Protein AF-A0A831LDI4-F1 (afdb_monomer)

Mean predicted aligned error: 10.59 Å

Radius of gyration: 23.16 Å; Cα contacts (8 Å, |Δi|>4): 118; chains: 1; bounding box: 49×35×62 Å

InterPro domains:
  IPR036280 Multiheme cytochrome superfamily [SSF48695] (33-76)

pLDDT: mean 81.81, std 8.99, range [54.59, 96.81]

Secondary structure (DSSP, 8-state):
-HHHHHHHHHHHHHHHHHHHHHH---------S-GGGTB-SSS-BTTB----SSS---SPPSSSBSS-HHHHSB-TT---SEEEETTEEEE--B-TT--PPPPTT----

Structure (mmCIF, N/CA/C/O backbone):
data_AF-A0A831LDI4-F1
#
_entry.id   AF-A0A831LDI4-F1
#
loop_
_atom_site.group_PDB
_atom_site.id
_atom_site.type_symbol
_atom_site.label_atom_id
_atom_site.label_alt_id
_atom_site.label_comp_id
_atom_site.label_asym_id
_atom_site.label_entity_id
_atom_site.label_seq_id
_atom_site.pdbx_PDB_ins_code
_atom_site.Cartn_x
_atom_site.Cartn_y
_atom_site.Cartn_z
_atom_site.occupancy
_atom_site.B_iso_or_equiv
_atom_site.auth_seq_id
_atom_site.auth_comp_id
_atom_site.auth_asym_id
_atom_site.auth_atom_id
_atom_site.pdbx_PDB_model_num
ATOM 1 N N . MET A 1 1 ? -29.250 6.990 52.914 1.00 60.94 1 MET A N 1
ATOM 2 C CA . MET A 1 1 ? -29.479 7.721 51.641 1.00 60.94 1 MET A CA 1
ATOM 3 C C . MET A 1 1 ? -28.217 7.730 50.772 1.00 60.94 1 MET A C 1
ATOM 5 O O . MET A 1 1 ? -28.251 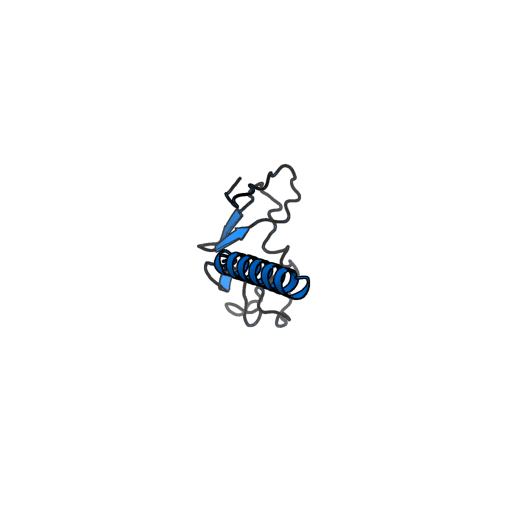7.091 49.735 1.00 60.94 1 MET A O 1
ATOM 9 N N . LYS A 1 2 ? -27.067 8.228 51.259 1.00 73.44 2 LYS A N 1
ATOM 10 C CA . LYS A 1 2 ? -25.754 8.250 50.559 1.00 73.44 2 LYS A CA 1
ATOM 11 C C . LYS A 1 2 ? -25.319 6.949 49.843 1.00 73.44 2 LYS A C 1
ATOM 13 O O . LYS A 1 2 ? -24.764 6.998 48.750 1.00 73.44 2 LYS A O 1
ATOM 18 N N . ASN A 1 3 ? -25.574 5.780 50.441 1.00 73.75 3 ASN A N 1
ATOM 19 C CA . ASN A 1 3 ? -25.200 4.481 49.854 1.00 73.75 3 ASN A CA 1
ATOM 20 C C . ASN A 1 3 ? -26.142 4.033 48.726 1.00 73.75 3 ASN A C 1
ATOM 22 O O . ASN A 1 3 ? -25.748 3.216 47.902 1.00 73.75 3 ASN A O 1
ATOM 26 N N . ARG A 1 4 ? -27.377 4.547 48.688 1.00 78.12 4 ARG A N 1
ATOM 27 C CA . ARG A 1 4 ? -28.351 4.268 47.624 1.00 78.12 4 ARG A CA 1
ATOM 28 C C . ARG A 1 4 ? -28.008 5.074 46.373 1.00 78.12 4 ARG A C 1
ATOM 30 O O . ARG A 1 4 ? -27.960 4.504 45.293 1.00 78.12 4 ARG A O 1
ATOM 37 N N . ASP A 1 5 ? -27.635 6.337 46.552 1.00 79.44 5 ASP A N 1
ATOM 38 C CA . ASP A 1 5 ? -27.244 7.230 45.454 1.00 79.44 5 ASP A CA 1
ATOM 39 C C . ASP A 1 5 ? -25.934 6.763 44.794 1.00 79.44 5 ASP A C 1
ATOM 41 O O . ASP A 1 5 ? -25.849 6.679 43.573 1.00 79.44 5 ASP A O 1
ATOM 45 N N . ARG A 1 6 ? -24.950 6.316 45.595 1.00 82.69 6 ARG A N 1
ATOM 46 C CA . ARG A 1 6 ? -23.716 5.687 45.081 1.00 82.69 6 ARG A CA 1
ATOM 47 C C . ARG A 1 6 ? -23.985 4.437 44.238 1.00 82.69 6 ARG A C 1
ATOM 49 O O . ARG A 1 6 ? -23.359 4.271 43.199 1.00 82.69 6 ARG A O 1
ATOM 56 N N . LYS A 1 7 ? -24.903 3.563 44.667 1.00 83.12 7 LYS A N 1
ATOM 57 C CA . LYS A 1 7 ? -25.260 2.347 43.915 1.00 83.12 7 LYS A CA 1
ATOM 58 C C . LYS A 1 7 ? -25.923 2.685 42.580 1.00 83.12 7 LYS A C 1
ATOM 60 O O . LYS A 1 7 ? -25.588 2.070 41.576 1.00 83.12 7 LYS A O 1
ATOM 65 N N . ILE A 1 8 ? -26.806 3.684 42.565 1.00 89.81 8 ILE A N 1
ATOM 66 C CA . ILE A 1 8 ? -27.473 4.154 41.344 1.00 89.81 8 ILE A CA 1
ATOM 67 C C . ILE A 1 8 ? -26.441 4.703 40.349 1.00 89.81 8 ILE A C 1
ATOM 69 O O . ILE A 1 8 ? -26.449 4.293 39.193 1.00 89.81 8 ILE A O 1
ATOM 73 N N . SER A 1 9 ? -25.499 5.544 40.790 1.00 87.25 9 SER A N 1
ATOM 74 C CA . SER A 1 9 ? -24.436 6.062 39.913 1.00 87.25 9 SER A CA 1
ATOM 75 C C . SER A 1 9 ? -23.546 4.960 39.331 1.00 87.25 9 SER A C 1
ATOM 77 O O . SER A 1 9 ? -23.189 5.027 38.159 1.00 87.25 9 SER A O 1
ATOM 79 N N . VAL A 1 10 ? -23.215 3.930 40.118 1.00 93.38 10 VAL A N 1
ATOM 80 C CA . VAL A 1 10 ? -22.418 2.786 39.638 1.00 93.38 10 VAL A CA 1
ATOM 81 C C . VAL A 1 10 ? -23.182 1.981 38.585 1.00 93.38 10 VAL A C 1
ATOM 83 O O . VAL A 1 10 ? -22.601 1.612 37.569 1.00 93.38 10 VAL A O 1
ATOM 86 N N . ILE A 1 11 ? -24.483 1.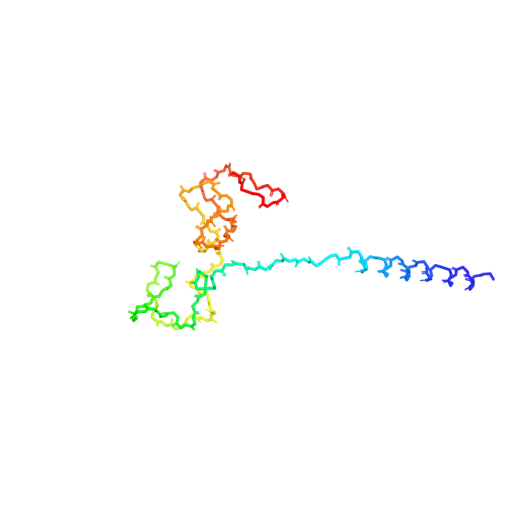750 38.785 1.00 94.88 11 ILE A N 1
ATOM 87 C CA . ILE A 1 11 ? -25.323 1.034 37.815 1.00 94.88 11 ILE A CA 1
ATOM 88 C C . ILE A 1 11 ? -25.428 1.821 36.504 1.00 94.88 11 ILE A C 1
ATOM 90 O O . ILE A 1 11 ? -25.238 1.245 35.438 1.00 94.88 11 ILE A O 1
ATOM 94 N N . PHE A 1 12 ? -25.663 3.134 36.565 1.00 95.06 12 PHE A N 1
ATOM 95 C CA . PHE A 1 12 ? -25.705 3.969 35.361 1.00 95.06 12 PHE A CA 1
ATOM 96 C C . PHE A 1 12 ? -24.370 3.979 34.610 1.00 95.06 12 PHE A C 1
ATOM 98 O O . PHE A 1 12 ? -24.365 3.857 33.388 1.00 95.06 12 PHE A O 1
ATOM 105 N N . ALA A 1 13 ? -23.243 4.063 35.321 1.00 95.44 13 ALA A N 1
ATOM 106 C CA . ALA A 1 13 ? -21.922 3.997 34.702 1.00 95.44 13 ALA A CA 1
ATOM 107 C C . ALA A 1 13 ? -21.668 2.635 34.033 1.00 95.44 13 ALA A C 1
ATOM 109 O O . ALA A 1 13 ? -21.154 2.596 32.916 1.00 95.44 13 ALA A O 1
ATOM 110 N N . ALA A 1 14 ? -22.071 1.534 34.679 1.00 96.44 14 ALA A N 1
ATOM 111 C CA . ALA A 1 14 ? -21.955 0.180 34.137 1.00 96.44 14 ALA A CA 1
ATOM 112 C C . ALA A 1 14 ? -22.830 -0.024 32.889 1.00 96.44 14 ALA A C 1
ATOM 114 O O . ALA A 1 14 ? -22.381 -0.605 31.906 1.00 96.44 14 ALA A O 1
ATOM 115 N N . ILE A 1 15 ? -24.059 0.501 32.893 1.00 96.81 15 ILE A N 1
ATOM 116 C CA . ILE A 1 15 ? -24.945 0.460 31.722 1.00 96.81 15 ILE A CA 1
ATOM 117 C C . ILE A 1 15 ? -24.362 1.301 30.585 1.00 96.81 15 ILE A C 1
ATOM 119 O O . ILE A 1 15 ? -24.316 0.826 29.455 1.00 96.81 15 ILE A O 1
ATOM 123 N N . ALA A 1 16 ? -23.873 2.513 30.860 1.00 95.88 16 ALA A N 1
ATOM 124 C CA . ALA A 1 16 ? -23.289 3.379 29.836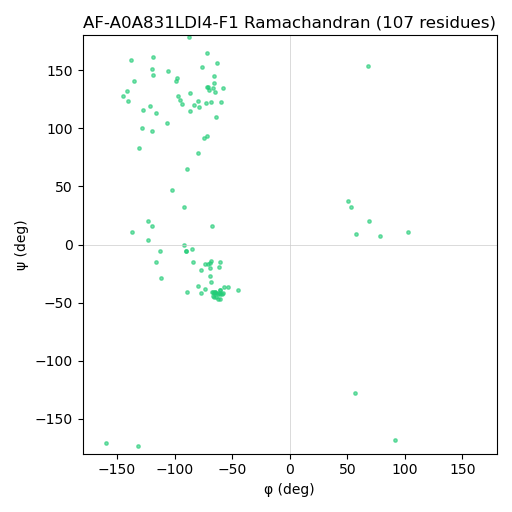 1.00 95.88 16 ALA A CA 1
ATOM 125 C C . ALA A 1 16 ? -22.042 2.749 29.193 1.00 95.88 16 ALA A C 1
ATOM 127 O O . ALA A 1 16 ? -21.905 2.766 27.972 1.00 95.88 16 ALA A O 1
ATOM 128 N N . THR A 1 17 ? -21.168 2.134 29.997 1.00 94.12 17 THR A N 1
ATOM 129 C CA . THR A 1 17 ? -19.989 1.415 29.485 1.00 94.12 17 THR A CA 1
ATOM 130 C C . THR A 1 17 ? -20.372 0.171 28.694 1.00 94.12 17 THR A C 1
ATOM 132 O O . THR A 1 17 ? -19.853 -0.020 27.599 1.00 94.12 17 THR A O 1
ATOM 135 N N . LEU A 1 18 ? -21.316 -0.638 29.182 1.00 95.06 18 LEU A N 1
ATOM 136 C CA . LEU A 1 18 ? -21.805 -1.806 28.445 1.00 95.06 18 LEU A CA 1
ATOM 137 C C . LEU A 1 18 ? -22.432 -1.405 27.103 1.00 95.06 18 LEU A C 1
ATOM 139 O O . LEU A 1 18 ? -22.153 -2.023 26.081 1.00 95.06 18 LEU A O 1
ATOM 143 N N . THR A 1 19 ? -23.230 -0.337 27.097 1.00 94.31 19 THR A N 1
ATOM 144 C CA . THR A 1 19 ? -23.835 0.221 25.882 1.00 94.31 19 THR A CA 1
ATOM 145 C C . THR A 1 19 ? -22.753 0.673 24.898 1.00 94.31 19 THR A C 1
ATOM 147 O O . THR A 1 19 ? -22.799 0.300 23.733 1.00 94.31 19 THR A O 1
ATOM 150 N N . ALA A 1 20 ? -21.728 1.396 25.357 1.00 92.62 20 ALA A N 1
ATOM 151 C CA . ALA A 1 20 ? -20.622 1.828 24.501 1.00 92.62 20 ALA A CA 1
ATOM 152 C C . ALA A 1 20 ? -19.849 0.651 23.878 1.00 92.62 20 ALA A C 1
ATOM 154 O O . ALA A 1 20 ? -19.498 0.708 22.704 1.00 92.62 20 ALA A O 1
ATOM 155 N N . VAL A 1 21 ? -19.626 -0.429 24.636 1.00 90.31 21 VAL A N 1
ATOM 156 C CA . VAL A 1 21 ? -18.968 -1.644 24.126 1.00 90.31 21 VAL A CA 1
ATOM 157 C C . VAL A 1 21 ? -19.842 -2.358 23.094 1.00 90.31 21 VAL A C 1
ATOM 159 O O . VAL A 1 21 ? -19.336 -2.796 22.069 1.00 90.31 21 VAL A O 1
ATOM 162 N N . LEU A 1 22 ? -21.153 -2.445 23.329 1.00 89.25 22 LEU A N 1
ATOM 163 C CA . LEU A 1 22 ? -22.090 -3.094 22.404 1.00 89.25 22 LEU A CA 1
ATOM 164 C C . LEU A 1 22 ? -22.291 -2.307 21.100 1.00 89.25 22 LEU A C 1
ATOM 166 O O . LEU A 1 22 ? -22.603 -2.911 20.078 1.00 89.25 22 LEU A O 1
ATOM 170 N N . LEU A 1 23 ? -22.117 -0.980 21.123 1.00 88.94 23 LEU A N 1
ATOM 171 C CA . LEU A 1 23 ? -22.171 -0.128 19.929 1.00 88.94 23 LEU A CA 1
ATOM 172 C C . LEU A 1 23 ? -20.812 0.051 19.234 1.00 88.94 23 LEU A C 1
ATOM 174 O O . LEU A 1 23 ? -20.761 0.650 18.159 1.00 88.94 23 LEU A O 1
ATOM 178 N N . ALA A 1 24 ? -19.717 -0.458 19.803 1.00 81.25 24 ALA A N 1
ATOM 179 C CA . ALA A 1 24 ? -18.425 -0.465 19.130 1.00 81.25 24 ALA A CA 1
ATOM 180 C C . ALA A 1 24 ? -18.454 -1.500 17.991 1.00 81.25 24 ALA A C 1
ATOM 182 O O . ALA A 1 24 ? -18.220 -2.690 18.195 1.00 81.25 24 ALA A O 1
ATOM 183 N N . GLY A 1 25 ? -18.792 -1.046 16.782 1.00 73.56 25 GLY A N 1
ATOM 184 C CA . GLY A 1 25 ? -18.736 -1.870 15.575 1.00 73.56 25 GLY A CA 1
ATOM 185 C C . GLY A 1 25 ? -17.302 -2.316 15.255 1.00 73.56 25 GLY A C 1
ATOM 186 O O . GLY A 1 25 ? -16.340 -1.663 15.673 1.00 73.56 25 GLY A O 1
ATOM 187 N N . PRO A 1 26 ? -17.122 -3.422 14.515 1.00 70.06 26 PRO A N 1
ATOM 188 C CA . PRO A 1 26 ? -15.791 -3.883 14.169 1.00 70.06 26 PRO A CA 1
ATOM 189 C C . PRO A 1 26 ? -15.129 -2.894 13.196 1.00 70.06 26 PRO A C 1
ATOM 191 O O . PRO A 1 26 ? -15.647 -2.624 12.114 1.00 70.06 26 PRO A O 1
ATOM 194 N N . ALA A 1 27 ? -13.966 -2.359 13.572 1.00 61.00 27 ALA A N 1
ATOM 195 C CA . ALA A 1 27 ? -13.121 -1.592 12.665 1.00 61.00 27 ALA A CA 1
ATOM 196 C C . ALA A 1 27 ? -12.439 -2.566 11.693 1.00 61.00 27 ALA A C 1
ATOM 198 O O . ALA A 1 27 ? -11.392 -3.140 11.991 1.00 61.00 27 ALA A O 1
ATOM 199 N N . TRP A 1 28 ? -13.063 -2.811 10.542 1.00 54.59 28 TRP A N 1
ATOM 200 C CA . TRP A 1 28 ? -12.474 -3.626 9.482 1.00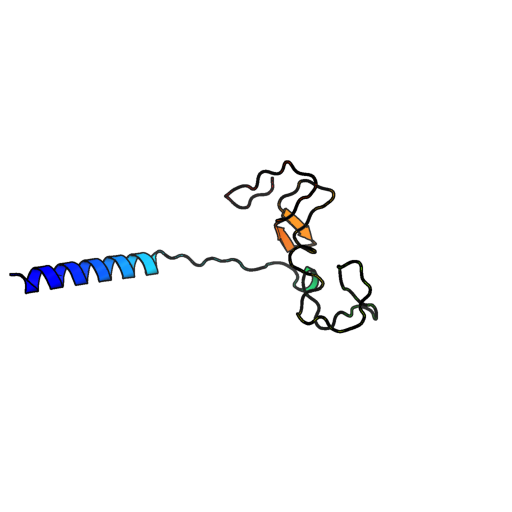 54.59 28 TRP A CA 1
ATOM 201 C C . TRP A 1 28 ? -11.468 -2.799 8.683 1.00 54.59 28 TRP A C 1
ATOM 203 O O . TRP A 1 28 ? -11.751 -2.349 7.580 1.00 54.59 28 TRP A O 1
ATOM 213 N N . SER A 1 29 ? -10.264 -2.622 9.223 1.00 58.00 29 SER A N 1
ATOM 214 C CA . SER A 1 29 ? -9.097 -2.300 8.397 1.00 58.00 29 SER A CA 1
ATOM 215 C C . SER A 1 29 ? -8.435 -3.607 7.953 1.00 58.00 29 SER A C 1
ATOM 217 O O . SER A 1 29 ? -7.333 -3.945 8.385 1.00 58.00 29 SER A O 1
ATOM 219 N N . ALA A 1 30 ? -9.140 -4.401 7.148 1.00 61.28 30 ALA A N 1
ATOM 220 C CA . ALA A 1 30 ? -8.521 -5.547 6.499 1.00 61.28 30 ALA A CA 1
ATOM 221 C C . ALA A 1 30 ? -7.826 -5.047 5.230 1.00 61.28 30 ALA A C 1
ATOM 223 O O . ALA A 1 30 ? -8.474 -4.490 4.343 1.00 61.28 30 ALA A O 1
ATOM 224 N N . VAL A 1 31 ? -6.509 -5.241 5.138 1.00 68.44 31 VAL A N 1
ATOM 225 C CA . VAL A 1 31 ? -5.831 -5.196 3.838 1.00 68.44 31 VAL A CA 1
ATOM 226 C C . VAL A 1 31 ? -6.470 -6.293 2.986 1.00 68.44 31 VAL A C 1
ATOM 228 O O . VAL A 1 31 ? -6.538 -7.445 3.413 1.00 68.44 31 VAL A O 1
ATOM 231 N N . THR A 1 32 ? -7.012 -5.919 1.831 1.00 76.25 32 THR A N 1
ATOM 232 C CA . THR A 1 32 ? -7.727 -6.819 0.915 1.00 76.25 32 THR A CA 1
ATOM 233 C C . THR A 1 32 ? -7.021 -6.868 -0.440 1.00 76.25 32 THR A C 1
ATOM 235 O O . THR A 1 32 ? -6.209 -5.997 -0.766 1.00 76.25 32 THR A O 1
ATOM 238 N N . GLY A 1 33 ? -7.315 -7.908 -1.220 1.00 82.75 33 GLY A N 1
ATOM 239 C CA . GLY A 1 33 ? -6.643 -8.203 -2.487 1.00 82.75 33 GLY A CA 1
ATOM 240 C C . GLY A 1 33 ? -5.437 -9.125 -2.310 1.00 82.75 33 GLY A C 1
ATOM 241 O O . GLY A 1 33 ? -5.245 -9.728 -1.251 1.00 82.75 33 GLY A O 1
ATOM 242 N N . ASP A 1 34 ? -4.630 -9.249 -3.359 1.00 87.50 34 ASP A N 1
ATOM 243 C CA . ASP A 1 34 ? -3.566 -10.247 -3.390 1.00 87.50 34 ASP A CA 1
ATOM 244 C C . ASP A 1 34 ? -2.405 -9.873 -2.468 1.00 87.50 34 ASP A C 1
ATOM 246 O O . ASP A 1 34 ? -1.741 -8.850 -2.643 1.00 87.50 34 ASP A O 1
ATOM 250 N N . CYS A 1 35 ? -2.093 -10.755 -1.515 1.00 86.38 35 CYS A N 1
ATOM 251 C CA . CYS A 1 35 ? -1.000 -10.550 -0.563 1.00 86.38 35 CYS A CA 1
ATOM 252 C C . CYS A 1 35 ? 0.327 -10.253 -1.274 1.00 86.38 35 CYS A C 1
ATOM 254 O O . CYS A 1 35 ? 1.099 -9.422 -0.803 1.00 86.38 35 CYS A O 1
ATOM 256 N N . VAL A 1 36 ? 0.568 -10.895 -2.425 1.00 86.69 36 VAL A N 1
ATOM 257 C CA . VAL A 1 36 ? 1.795 -10.745 -3.221 1.00 86.69 36 VAL A CA 1
ATOM 258 C C . VAL A 1 36 ? 2.005 -9.321 -3.724 1.00 86.69 36 VAL A C 1
ATOM 260 O O . VAL A 1 36 ? 3.134 -8.968 -4.033 1.00 86.69 36 VAL A O 1
ATOM 263 N N . ASN A 1 37 ? 0.975 -8.471 -3.774 1.00 85.94 37 ASN A N 1
ATOM 264 C CA . ASN A 1 37 ? 1.111 -7.076 -4.195 1.00 85.94 37 ASN A CA 1
ATOM 265 C C . ASN A 1 37 ? 1.912 -6.240 -3.199 1.00 85.94 37 ASN A C 1
ATOM 267 O O . ASN A 1 37 ? 2.682 -5.378 -3.617 1.00 85.94 37 ASN A O 1
ATOM 271 N N . CYS A 1 38 ? 1.824 -6.564 -1.910 1.00 85.19 38 CYS A N 1
ATOM 272 C CA . CYS A 1 38 ? 2.526 -5.852 -0.842 1.00 85.19 38 CYS A CA 1
ATOM 273 C C . CYS A 1 38 ? 3.618 -6.708 -0.196 1.00 85.19 38 CYS A C 1
ATOM 275 O O . CYS A 1 38 ? 4.622 -6.175 0.283 1.00 85.19 38 CYS A O 1
ATOM 277 N N . HIS A 1 39 ? 3.434 -8.028 -0.198 1.00 87.69 39 HIS A N 1
ATOM 278 C CA . HIS A 1 39 ? 4.268 -8.960 0.534 1.00 87.69 39 HIS A CA 1
ATOM 279 C C . HIS A 1 39 ? 5.233 -9.759 -0.339 1.00 87.69 39 HIS A C 1
ATOM 281 O O . HIS A 1 39 ? 4.948 -10.100 -1.483 1.00 87.69 39 HIS A O 1
ATOM 287 N N . THR A 1 40 ? 6.374 -10.092 0.255 1.00 85.88 40 THR A N 1
ATOM 288 C CA . THR A 1 40 ? 7.312 -11.112 -0.210 1.00 85.88 40 THR A CA 1
ATOM 289 C C . THR A 1 40 ? 7.748 -11.955 0.975 1.00 85.88 40 THR A C 1
ATOM 291 O O . THR A 1 40 ? 7.966 -11.429 2.063 1.00 85.88 40 THR A O 1
ATOM 294 N N . MET A 1 41 ? 7.881 -13.263 0.775 1.00 84.44 41 MET A N 1
ATOM 295 C CA . MET A 1 41 ? 8.372 -14.152 1.830 1.00 84.44 41 MET A CA 1
ATOM 296 C C . MET A 1 41 ? 9.895 -14.099 1.964 1.00 84.44 41 MET A C 1
ATOM 298 O O . MET A 1 41 ? 10.417 -14.194 3.071 1.00 84.44 41 MET A O 1
ATOM 302 N N . HIS A 1 42 ? 10.600 -13.948 0.840 1.00 83.38 42 HIS A N 1
ATOM 303 C CA . HIS A 1 42 ? 12.051 -14.149 0.770 1.00 83.38 42 HIS A CA 1
ATOM 304 C C . HIS A 1 42 ? 12.782 -13.089 -0.052 1.00 83.38 42 HIS A C 1
ATOM 306 O O . HIS A 1 42 ? 13.942 -13.291 -0.380 1.00 83.38 42 HIS A O 1
ATOM 312 N N . ASN A 1 43 ? 12.111 -11.993 -0.424 1.00 86.50 43 ASN A N 1
ATOM 313 C CA . ASN A 1 43 ? 12.639 -11.027 -1.387 1.00 86.50 43 ASN A CA 1
ATOM 314 C C . ASN A 1 43 ? 13.138 -11.713 -2.679 1.00 86.50 43 ASN A C 1
ATOM 316 O O . ASN A 1 43 ? 14.154 -11.341 -3.243 1.00 86.50 43 ASN A O 1
ATOM 320 N N . SER A 1 44 ? 12.433 -12.755 -3.136 1.00 86.00 44 SER A N 1
ATOM 321 C CA . SER A 1 44 ? 12.790 -13.495 -4.347 1.00 86.00 44 SER A CA 1
ATOM 322 C C . SER A 1 44 ? 11.541 -13.959 -5.089 1.00 86.00 44 SER A C 1
ATOM 324 O O . SER A 1 44 ? 10.656 -14.577 -4.493 1.00 86.00 44 SER A O 1
ATOM 326 N N . GLN A 1 45 ? 11.475 -13.651 -6.383 1.00 85.38 45 GLN A N 1
ATOM 327 C CA . GLN A 1 45 ? 10.467 -14.131 -7.328 1.00 85.38 45 GLN A CA 1
ATOM 328 C C . GLN A 1 45 ? 11.175 -14.407 -8.657 1.00 85.38 45 GLN A C 1
ATOM 330 O O . GLN A 1 45 ? 11.975 -13.591 -9.108 1.00 85.38 45 GLN A O 1
ATOM 335 N N . ASP A 1 46 ? 10.930 -15.571 -9.260 1.00 87.94 46 ASP A N 1
ATOM 336 C CA . ASP A 1 46 ? 11.524 -15.968 -10.549 1.00 87.94 46 ASP A CA 1
ATOM 337 C C . ASP A 1 46 ? 13.063 -15.860 -10.595 1.00 87.94 46 ASP A C 1
ATOM 339 O O . ASP A 1 46 ? 13.667 -15.575 -11.628 1.00 87.94 46 ASP A O 1
ATOM 343 N N . GLY A 1 47 ? 13.714 -16.084 -9.448 1.00 83.94 47 GLY A N 1
ATOM 344 C CA . GLY A 1 47 ? 15.171 -16.021 -9.308 1.00 83.94 47 GLY A CA 1
ATOM 345 C C . GLY A 1 47 ? 15.751 -14.608 -9.207 1.00 83.94 47 GLY A C 1
ATOM 346 O O . GLY A 1 47 ? 16.968 -14.470 -9.207 1.00 83.94 47 GLY A O 1
ATOM 347 N N . SER A 1 48 ? 14.909 -13.576 -9.105 1.00 85.38 48 SER A N 1
ATOM 348 C CA . SER A 1 48 ? 15.327 -12.178 -8.965 1.00 85.38 48 SER A CA 1
ATOM 349 C C . SER A 1 48 ? 14.815 -11.565 -7.664 1.00 85.38 48 SER A C 1
ATOM 351 O O . SER A 1 48 ? 13.757 -11.952 -7.159 1.00 85.38 48 SER A O 1
ATOM 353 N N . ALA A 1 49 ? 15.554 -10.590 -7.131 1.00 87.50 49 ALA A N 1
ATOM 354 C CA . ALA A 1 49 ? 15.092 -9.777 -6.012 1.00 87.50 49 ALA A CA 1
ATOM 355 C C . ALA A 1 49 ? 13.882 -8.919 -6.416 1.00 87.50 49 ALA A C 1
ATOM 357 O O . ALA A 1 49 ? 13.802 -8.454 -7.554 1.00 87.50 49 ALA A O 1
ATOM 358 N N . ILE A 1 50 ? 12.940 -8.711 -5.490 1.00 83.75 50 ILE A N 1
ATOM 359 C CA . ILE A 1 50 ? 11.667 -8.010 -5.761 1.00 83.75 50 ILE A CA 1
ATOM 360 C C . ILE A 1 50 ? 11.425 -6.797 -4.860 1.00 83.75 50 ILE A C 1
ATOM 362 O O . ILE A 1 50 ? 10.283 -6.359 -4.696 1.00 83.75 50 ILE A O 1
ATOM 366 N N . GLU A 1 51 ? 12.481 -6.257 -4.258 1.00 80.75 51 GLU A N 1
ATOM 367 C CA . GLU A 1 51 ? 12.389 -5.063 -3.426 1.00 80.75 51 GLU A CA 1
ATOM 368 C C . GLU A 1 51 ? 12.095 -3.800 -4.267 1.00 80.75 51 GLU A C 1
ATOM 370 O O . GLU A 1 51 ? 12.726 -3.545 -5.292 1.00 80.75 51 GLU A O 1
ATOM 375 N N . PHE A 1 52 ? 11.130 -2.985 -3.825 1.00 71.00 52 PHE A N 1
ATOM 376 C CA . PHE A 1 52 ? 10.668 -1.752 -4.487 1.00 71.00 52 PHE A CA 1
ATOM 377 C C . PHE A 1 52 ? 11.235 -0.486 -3.813 1.00 71.00 52 PHE A C 1
ATOM 379 O O . PHE A 1 52 ? 10.493 0.447 -3.500 1.00 71.00 52 PHE A O 1
ATOM 386 N N . ASN A 1 53 ? 12.538 -0.443 -3.527 1.00 65.31 53 ASN A N 1
ATOM 387 C CA . ASN A 1 53 ? 13.197 0.719 -2.902 1.00 65.31 53 ASN A CA 1
ATOM 388 C C . ASN A 1 53 ? 14.314 1.338 -3.772 1.00 65.31 53 ASN A C 1
ATOM 390 O O . ASN A 1 53 ? 15.123 2.117 -3.273 1.00 65.31 53 ASN A O 1
ATOM 394 N N . ASN A 1 54 ? 14.366 1.011 -5.071 1.00 60.75 54 ASN A N 1
ATOM 395 C CA . ASN A 1 54 ? 15.412 1.427 -6.023 1.00 60.75 54 ASN A CA 1
ATOM 396 C C . ASN A 1 54 ? 16.850 1.022 -5.636 1.00 60.75 54 ASN A C 1
ATOM 398 O O . ASN A 1 54 ? 17.801 1.437 -6.300 1.00 60.75 54 ASN A O 1
ATOM 402 N N . GLN A 1 55 ? 17.027 0.198 -4.604 1.00 65.44 55 GLN A N 1
ATOM 403 C CA . GLN A 1 55 ? 18.301 -0.385 -4.220 1.00 65.44 55 GLN A CA 1
ATOM 404 C C . GLN A 1 55 ? 18.183 -1.895 -4.392 1.00 65.44 55 GLN A C 1
ATOM 406 O O . GLN A 1 55 ? 17.423 -2.554 -3.693 1.00 65.44 55 GLN A O 1
ATOM 411 N N . LEU A 1 56 ? 18.922 -2.458 -5.350 1.00 68.44 56 LEU A N 1
ATOM 412 C CA . LEU A 1 56 ? 18.985 -3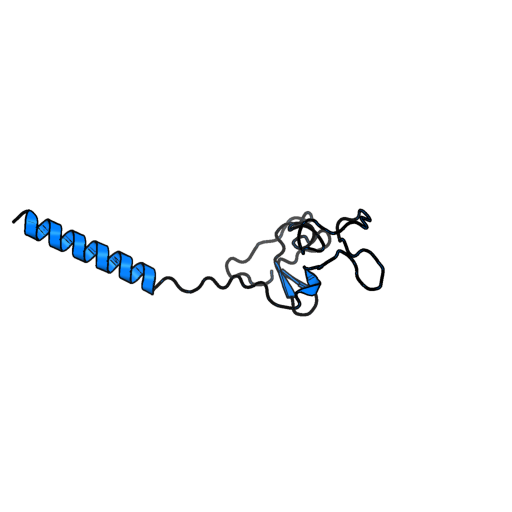.909 -5.477 1.00 68.44 56 LEU A CA 1
ATOM 413 C C . LEU A 1 56 ? 19.639 -4.472 -4.214 1.00 68.44 56 LEU A C 1
ATOM 415 O O . LEU A 1 56 ? 20.828 -4.270 -3.971 1.00 68.44 56 LEU A O 1
ATOM 419 N N . ASN A 1 57 ? 18.828 -5.141 -3.409 1.00 74.31 57 ASN A N 1
ATOM 420 C CA . ASN A 1 57 ? 19.227 -5.869 -2.224 1.00 74.31 57 ASN A CA 1
ATOM 421 C C . ASN A 1 57 ? 18.782 -7.317 -2.424 1.00 74.31 57 ASN A C 1
ATOM 423 O O . ASN A 1 57 ? 17.598 -7.576 -2.628 1.00 74.31 57 ASN A O 1
ATOM 427 N N . GLU A 1 58 ? 19.737 -8.240 -2.418 1.00 80.50 58 GLU A N 1
ATOM 428 C CA . GLU A 1 58 ? 19.479 -9.674 -2.595 1.00 80.50 58 GLU A CA 1
ATOM 429 C C . GLU A 1 58 ? 19.238 -10.388 -1.257 1.00 80.50 58 GLU A C 1
ATOM 431 O O . GLU A 1 58 ? 18.871 -11.563 -1.234 1.00 80.50 58 GLU A O 1
ATOM 436 N N . GLU A 1 59 ? 19.404 -9.684 -0.134 1.00 82.38 59 GLU A N 1
ATOM 437 C CA . GLU A 1 59 ? 19.155 -10.244 1.187 1.00 82.38 59 GLU A CA 1
ATOM 438 C C . GLU A 1 59 ? 17.648 -10.335 1.487 1.00 82.38 59 GLU A C 1
ATOM 440 O O . GLU A 1 59 ? 16.846 -9.524 0.999 1.00 82.38 59 GLU A O 1
ATOM 445 N N . PRO A 1 60 ? 17.229 -11.287 2.341 1.00 79.75 60 PRO A N 1
ATOM 446 C CA . PRO A 1 60 ? 15.862 -11.342 2.834 1.00 79.75 60 PRO A CA 1
ATOM 447 C C . PRO A 1 60 ? 15.468 -10.049 3.559 1.00 79.75 60 PRO A C 1
ATOM 449 O O . PRO A 1 60 ? 16.178 -9.562 4.441 1.00 79.75 60 PRO A O 1
ATOM 452 N N . ASN A 1 61 ? 14.279 -9.530 3.254 1.00 78.00 61 ASN A N 1
ATOM 453 C CA . ASN A 1 61 ? 13.747 -8.369 3.959 1.00 78.00 61 ASN A CA 1
ATOM 454 C C . ASN A 1 61 ? 13.460 -8.724 5.426 1.00 78.00 61 ASN A C 1
ATOM 456 O O . ASN A 1 61 ? 12.885 -9.769 5.731 1.00 78.00 61 ASN A O 1
ATOM 460 N N . ALA A 1 62 ? 13.776 -7.809 6.348 1.00 77.62 62 ALA A N 1
ATOM 461 C CA . ALA A 1 62 ? 13.511 -7.981 7.785 1.00 77.62 62 ALA A CA 1
ATOM 462 C C . ALA A 1 62 ? 12.014 -8.160 8.121 1.00 77.62 62 ALA A C 1
ATOM 464 O O . ALA A 1 62 ? 11.645 -8.552 9.228 1.00 77.62 62 ALA A O 1
ATOM 465 N N . ARG A 1 63 ? 11.143 -7.843 7.163 1.00 81.25 63 ARG A N 1
ATOM 466 C CA . ARG A 1 63 ? 9.698 -8.029 7.212 1.00 81.25 63 ARG A CA 1
ATOM 467 C C . ARG A 1 63 ? 9.223 -8.554 5.871 1.00 81.25 63 ARG A C 1
ATOM 469 O O . ARG A 1 63 ? 9.841 -8.298 4.845 1.00 81.25 63 ARG A O 1
ATOM 476 N N . LEU A 1 64 ? 8.051 -9.170 5.883 1.00 85.25 64 LEU A N 1
ATOM 477 C CA . LEU A 1 64 ? 7.410 -9.750 4.708 1.00 85.25 64 LEU A CA 1
ATOM 478 C C . LEU A 1 64 ? 6.956 -8.720 3.664 1.00 85.25 64 LEU A C 1
ATOM 480 O O . LEU A 1 64 ? 6.091 -9.049 2.874 1.00 85.25 64 LEU A O 1
ATOM 484 N N . LEU A 1 65 ? 7.414 -7.467 3.685 1.00 84.62 65 LEU A N 1
ATOM 485 C CA . LEU A 1 65 ? 6.990 -6.442 2.730 1.00 84.62 65 LEU A CA 1
ATOM 486 C C . LEU A 1 65 ? 8.009 -6.319 1.601 1.00 84.62 65 LEU A C 1
ATOM 488 O O . LEU A 1 65 ? 9.212 -6.402 1.837 1.00 84.62 65 LEU A O 1
ATOM 492 N N . LYS A 1 66 ? 7.525 -6.072 0.382 1.00 84.19 66 LYS A N 1
ATOM 493 C CA . LYS A 1 66 ? 8.372 -5.772 -0.78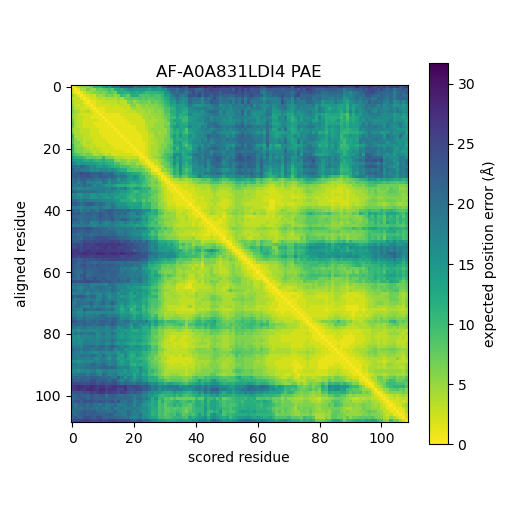4 1.00 84.19 66 LYS A CA 1
ATOM 494 C C . LYS A 1 66 ? 8.979 -4.369 -0.736 1.00 84.19 66 LYS A C 1
ATOM 496 O O . LYS A 1 66 ? 9.898 -4.079 -1.484 1.00 84.19 66 LYS A O 1
ATOM 501 N N . THR A 1 67 ? 8.444 -3.487 0.101 1.00 83.44 67 THR A N 1
ATOM 502 C CA . THR A 1 67 ? 8.957 -2.133 0.343 1.00 83.44 67 THR A CA 1
ATOM 503 C C . THR A 1 67 ? 8.433 -1.622 1.687 1.00 83.44 67 THR A C 1
ATOM 505 O O . THR A 1 67 ? 7.890 -2.390 2.486 1.00 83.44 67 THR A O 1
ATOM 508 N N . ASP A 1 68 ? 8.634 -0.348 1.995 1.00 82.88 68 ASP A N 1
ATOM 509 C CA . ASP A 1 68 ? 8.055 0.287 3.170 1.00 82.88 68 ASP A CA 1
ATOM 510 C C . ASP A 1 68 ? 6.656 0.865 2.925 1.00 82.88 68 ASP A C 1
ATOM 512 O O . ASP A 1 68 ? 6.078 0.761 1.842 1.00 82.88 68 ASP A O 1
ATOM 516 N N . CYS A 1 69 ? 6.075 1.433 3.983 1.00 83.94 69 CYS A N 1
ATOM 517 C CA . CYS A 1 69 ? 4.749 2.026 3.912 1.00 83.94 69 CYS A CA 1
ATOM 518 C C . CYS A 1 69 ? 4.699 3.128 2.844 1.00 83.94 69 CYS A C 1
ATOM 520 O O . CYS A 1 69 ? 3.744 3.197 2.084 1.00 83.94 69 CYS A O 1
ATOM 522 N N . VAL A 1 70 ? 5.726 3.973 2.752 1.00 85.94 70 VAL A N 1
ATOM 523 C CA . VAL A 1 70 ? 5.747 5.089 1.803 1.00 85.94 70 VAL A CA 1
ATOM 524 C C . VAL A 1 70 ? 5.976 4.570 0.387 1.00 85.94 70 VAL A C 1
ATOM 526 O O . VAL A 1 70 ? 5.308 5.034 -0.525 1.00 85.94 70 VAL A O 1
ATOM 529 N N . GLY A 1 71 ? 6.817 3.560 0.185 1.00 84.19 71 GLY A N 1
ATOM 530 C CA . GLY A 1 71 ? 7.080 2.975 -1.128 1.00 84.19 71 GLY A CA 1
ATOM 531 C C . GLY A 1 71 ? 5.823 2.450 -1.826 1.00 84.19 71 GLY A C 1
ATOM 532 O O . GLY A 1 71 ? 5.689 2.617 -3.033 1.00 84.19 71 GLY A O 1
ATOM 533 N N . CYS A 1 72 ? 4.877 1.871 -1.076 1.00 86.81 72 CYS A N 1
ATOM 534 C CA . CYS A 1 72 ? 3.601 1.400 -1.627 1.00 86.81 72 CYS A CA 1
ATOM 535 C C . CYS A 1 72 ? 2.511 2.488 -1.606 1.00 86.81 72 CYS A C 1
ATOM 537 O O . CYS A 1 72 ? 1.770 2.654 -2.569 1.00 86.81 72 CYS A O 1
ATOM 539 N N . HIS A 1 73 ? 2.428 3.271 -0.527 1.00 89.69 73 HIS A N 1
ATOM 540 C CA . HIS A 1 73 ? 1.380 4.278 -0.326 1.00 89.69 73 HIS A CA 1
ATOM 541 C C . HIS A 1 73 ? 1.774 5.675 -0.851 1.00 89.69 73 HIS A C 1
ATOM 543 O O . HIS A 1 73 ? 1.356 6.695 -0.291 1.00 89.69 73 HIS A O 1
ATOM 549 N N . SER A 1 74 ? 2.567 5.732 -1.925 1.00 88.94 74 SER A N 1
ATOM 550 C CA . SER A 1 74 ? 2.943 6.975 -2.607 1.00 88.94 74 SER A CA 1
ATOM 551 C C . SER A 1 74 ? 2.476 7.001 -4.048 1.00 88.94 74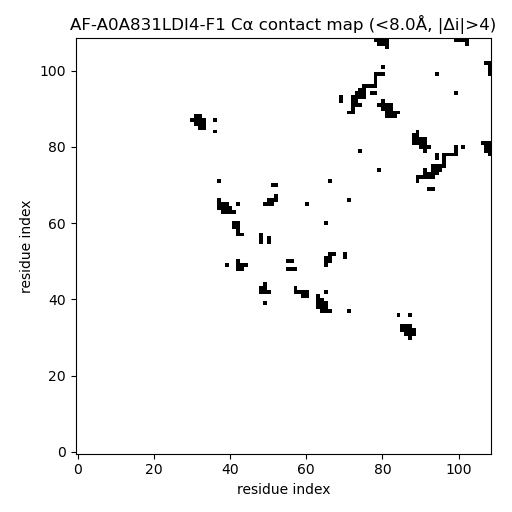 SER A C 1
ATOM 553 O O . SER A 1 74 ? 2.520 5.992 -4.744 1.00 88.94 74 SER A O 1
ATOM 555 N N . ASN A 1 75 ? 2.119 8.190 -4.524 1.00 87.94 75 ASN A N 1
ATOM 556 C CA . ASN A 1 75 ? 1.832 8.424 -5.933 1.00 87.94 75 ASN A CA 1
ATOM 557 C C . ASN A 1 75 ? 2.595 9.662 -6.423 1.00 87.94 75 ASN A C 1
ATOM 559 O O . ASN A 1 75 ? 2.052 10.764 -6.417 1.00 87.94 75 ASN A O 1
ATOM 563 N N . PRO A 1 76 ? 3.881 9.516 -6.790 1.00 81.44 76 PRO A N 1
ATOM 564 C CA . PRO A 1 76 ? 4.723 10.653 -7.146 1.00 81.44 76 PRO A CA 1
ATOM 565 C C . PRO A 1 76 ? 4.364 11.309 -8.484 1.00 81.44 76 PRO A C 1
ATOM 567 O O . PRO A 1 76 ? 4.800 12.430 -8.731 1.00 81.44 76 PRO A O 1
ATOM 570 N N . ALA A 1 77 ? 3.603 10.625 -9.342 1.00 79.12 77 ALA A N 1
ATOM 571 C CA . ALA A 1 77 ? 3.280 11.078 -10.695 1.00 79.12 77 ALA A CA 1
ATOM 572 C C . ALA A 1 77 ? 1.793 11.418 -10.905 1.00 79.12 77 ALA A C 1
ATOM 574 O O . ALA A 1 77 ? 1.438 11.885 -11.986 1.00 79.12 77 ALA A O 1
ATOM 575 N N . GLY A 1 78 ? 0.934 11.179 -9.910 1.00 80.56 78 GLY A N 1
ATOM 576 C CA . GLY A 1 78 ? -0.520 11.307 -10.032 1.00 80.56 78 GLY A CA 1
ATOM 577 C C . GLY A 1 78 ? -1.164 12.105 -8.899 1.00 80.56 78 GLY A C 1
ATOM 578 O O . GLY A 1 78 ? -0.483 12.696 -8.065 1.00 80.56 78 GLY A O 1
ATOM 579 N N . SER A 1 79 ? -2.495 12.140 -8.878 1.00 83.81 79 SER A N 1
ATOM 580 C CA . SER A 1 79 ? -3.323 12.859 -7.890 1.00 83.81 79 SER A CA 1
ATOM 581 C C . SER A 1 79 ? -4.319 11.955 -7.158 1.00 83.81 79 SER A C 1
ATOM 583 O O . SER A 1 79 ? -5.124 12.421 -6.358 1.00 83.81 79 SER A O 1
ATOM 585 N N . GLU A 1 80 ? -4.273 10.657 -7.429 1.00 85.69 80 GLU A N 1
ATOM 586 C CA . GLU A 1 80 ? -5.195 9.665 -6.906 1.00 85.69 80 GLU A CA 1
ATOM 587 C C . GLU A 1 80 ? -4.952 9.436 -5.413 1.00 85.69 80 GLU A C 1
ATOM 589 O O . GLU A 1 80 ? -3.816 9.256 -4.966 1.00 85.69 80 GLU A O 1
ATOM 594 N N . THR A 1 81 ? -6.037 9.387 -4.641 1.00 86.81 81 THR A N 1
ATOM 595 C CA . THR A 1 81 ? -6.016 9.013 -3.218 1.00 86.81 81 THR A CA 1
ATOM 596 C C . THR A 1 81 ? -6.058 7.512 -2.992 1.00 86.81 81 THR A C 1
ATOM 598 O O . THR A 1 81 ? -5.762 7.055 -1.890 1.00 86.81 81 THR A O 1
ATOM 601 N N . ILE A 1 82 ? -6.407 6.731 -4.016 1.00 88.31 82 ILE A N 1
ATOM 602 C CA . ILE A 1 82 ? -6.392 5.268 -3.991 1.00 88.31 82 ILE A CA 1
ATOM 603 C C . ILE A 1 82 ? -5.872 4.780 -5.341 1.00 88.31 82 ILE A C 1
ATOM 605 O O . ILE A 1 82 ? -6.460 5.090 -6.374 1.00 88.31 82 ILE A O 1
ATOM 609 N N . LEU A 1 83 ? -4.804 3.983 -5.324 1.00 88.12 83 LEU A N 1
ATOM 610 C CA . LEU A 1 83 ? -4.312 3.261 -6.495 1.00 88.12 83 LEU A CA 1
ATOM 611 C C . LEU A 1 83 ? -4.792 1.810 -6.464 1.00 88.12 83 LEU A C 1
ATOM 613 O O . LEU A 1 83 ? -4.817 1.171 -5.412 1.00 88.12 83 LEU A O 1
ATOM 617 N N . MET A 1 84 ? -5.158 1.289 -7.632 1.00 87.88 84 MET A N 1
ATOM 618 C CA . MET A 1 84 ? -5.491 -0.122 -7.808 1.00 87.88 84 MET A CA 1
ATOM 619 C C . MET A 1 84 ? -4.256 -0.877 -8.293 1.00 87.88 84 MET A C 1
ATOM 621 O O . MET A 1 84 ? -3.694 -0.536 -9.332 1.00 87.88 84 MET A O 1
ATOM 625 N N . LEU A 1 85 ? -3.862 -1.922 -7.567 1.00 86.25 85 LEU A N 1
ATOM 626 C CA . LEU A 1 85 ? -2.858 -2.886 -8.009 1.00 86.25 85 LEU A CA 1
ATOM 627 C C . LEU A 1 85 ? -3.517 -4.263 -8.053 1.00 86.25 85 LEU A C 1
ATOM 629 O O . LEU A 1 85 ? -3.711 -4.898 -7.019 1.00 86.25 85 LEU A O 1
ATOM 633 N N . GLY A 1 86 ? -3.947 -4.684 -9.244 1.00 86.69 86 GLY A N 1
ATOM 634 C CA . GLY A 1 86 ? -4.896 -5.794 -9.367 1.00 86.69 86 GLY A CA 1
ATOM 635 C C . GLY A 1 86 ? -6.173 -5.494 -8.574 1.00 86.69 86 GLY A C 1
ATOM 636 O O . GLY A 1 86 ? -6.735 -4.404 -8.694 1.00 86.69 86 GLY A O 1
ATOM 637 N N . ASP A 1 87 ? -6.573 -6.426 -7.710 1.00 86.00 87 ASP A N 1
ATOM 638 C CA . ASP A 1 87 ? -7.732 -6.267 -6.821 1.00 86.00 87 ASP A CA 1
ATOM 639 C C . ASP A 1 87 ? -7.401 -5.536 -5.503 1.00 86.00 87 ASP A C 1
ATOM 641 O O . ASP A 1 87 ? -8.289 -5.257 -4.693 1.00 86.00 87 ASP A O 1
ATOM 645 N N . SER A 1 88 ? -6.128 -5.199 -5.265 1.00 86.69 88 SER A N 1
ATOM 646 C CA . SER A 1 88 ? -5.706 -4.469 -4.069 1.00 86.69 88 SER A CA 1
ATOM 647 C C . SER A 1 88 ? -5.978 -2.972 -4.212 1.00 86.69 88 SER A C 1
ATOM 649 O O . SER A 1 88 ? -5.462 -2.314 -5.116 1.00 86.69 88 SER A O 1
ATOM 651 N N . ARG A 1 89 ? -6.738 -2.415 -3.263 1.00 88.50 89 ARG A N 1
ATOM 652 C CA . ARG A 1 89 ? -6.906 -0.965 -3.082 1.00 88.50 89 ARG A CA 1
ATOM 653 C C . ARG A 1 89 ? -5.788 -0.442 -2.186 1.00 88.50 89 ARG A C 1
ATOM 655 O O . ARG A 1 89 ? -5.746 -0.793 -1.009 1.00 88.50 89 ARG A O 1
ATOM 662 N N . ILE A 1 90 ? -4.916 0.406 -2.719 1.00 88.19 90 ILE A N 1
ATOM 663 C CA . ILE A 1 90 ? -3.782 0.997 -2.002 1.00 88.19 90 ILE A CA 1
ATOM 664 C C . ILE A 1 90 ? -4.091 2.476 -1.726 1.00 88.19 90 ILE A C 1
ATOM 666 O O . ILE A 1 90 ? -4.027 3.288 -2.648 1.00 88.19 90 ILE A O 1
ATOM 670 N N . PRO A 1 91 ? -4.433 2.860 -0.482 1.00 88.69 91 PRO A N 1
ATOM 671 C CA . PRO A 1 91 ? -4.626 4.262 -0.123 1.00 88.69 91 PRO A CA 1
ATOM 672 C C . PRO A 1 91 ? -3.315 5.034 -0.247 1.00 88.69 91 PRO A C 1
ATOM 674 O O . PRO A 1 91 ? -2.302 4.607 0.288 1.00 88.69 91 PRO A O 1
ATOM 677 N N . ILE A 1 92 ? -3.307 6.181 -0.902 1.00 88.69 92 ILE A N 1
ATOM 678 C CA . ILE A 1 92 ? -2.113 7.016 -1.004 1.00 88.69 92 ILE A CA 1
ATOM 679 C C . ILE A 1 92 ? -2.060 7.934 0.208 1.00 88.69 92 ILE A C 1
ATOM 681 O O . ILE A 1 92 ? -3.049 8.561 0.558 1.00 88.69 92 ILE A O 1
ATOM 685 N N . VAL A 1 93 ? -0.913 7.982 0.882 1.00 85.81 93 VAL A N 1
ATOM 686 C CA . VAL A 1 93 ? -0.680 8.856 2.046 1.00 85.81 93 VAL A CA 1
ATOM 687 C C . VAL A 1 93 ? 0.408 9.887 1.773 1.00 85.81 93 VAL A C 1
ATOM 689 O O . VAL A 1 93 ? 0.528 10.869 2.504 1.00 85.81 93 VAL A O 1
ATOM 692 N N . TYR A 1 94 ? 1.190 9.686 0.710 1.00 86.00 94 TYR A N 1
ATOM 693 C CA . TYR A 1 94 ? 2.202 10.626 0.258 1.00 86.00 94 TYR A CA 1
ATOM 694 C C . TYR A 1 94 ? 2.025 10.947 -1.228 1.00 86.00 94 TYR A C 1
ATOM 696 O O . TYR A 1 94 ? 2.181 10.095 -2.102 1.00 86.00 94 TYR A O 1
ATOM 704 N N . ASN A 1 95 ? 1.714 12.210 -1.512 1.00 84.00 95 ASN A N 1
ATOM 705 C CA . ASN A 1 95 ? 1.649 12.731 -2.868 1.00 84.00 95 ASN A CA 1
ATOM 706 C C . ASN A 1 95 ? 2.493 14.015 -2.973 1.00 84.00 95 ASN A C 1
ATOM 708 O O . ASN A 1 95 ? 2.035 15.084 -2.555 1.00 84.00 95 ASN A O 1
ATOM 712 N N . PRO A 1 96 ? 3.719 13.931 -3.513 1.00 76.88 96 PRO A N 1
ATOM 713 C CA . PRO A 1 96 ? 4.601 15.083 -3.654 1.00 76.88 96 PRO A CA 1
ATOM 714 C C . PRO A 1 96 ? 4.125 16.100 -4.703 1.00 76.88 96 PRO A C 1
ATOM 716 O O . PRO A 1 96 ? 4.600 17.231 -4.681 1.00 76.88 96 PRO A O 1
ATOM 719 N N . GLY A 1 97 ? 3.188 15.740 -5.590 1.00 71.62 97 GLY A N 1
ATOM 720 C CA . GLY A 1 97 ? 2.616 16.650 -6.589 1.00 71.62 97 GLY A CA 1
ATOM 721 C C . GLY A 1 97 ? 1.728 17.750 -5.994 1.00 71.62 97 GLY A C 1
ATOM 722 O O . GLY A 1 97 ? 1.556 18.794 -6.620 1.00 71.62 97 GLY A O 1
ATOM 723 N N . GLY A 1 98 ? 1.224 17.554 -4.766 1.00 67.88 98 GLY A N 1
ATOM 724 C CA . GLY A 1 98 ? 0.354 18.501 -4.063 1.00 67.88 98 GLY A CA 1
ATOM 725 C C . GLY A 1 98 ? -1.036 18.662 -4.702 1.00 67.88 98 GLY A C 1
ATOM 726 O O . GLY A 1 98 ? -1.228 18.457 -5.894 1.00 67.88 98 GLY A O 1
ATOM 727 N N . GLY A 1 99 ? -2.041 19.037 -3.901 1.00 68.06 99 GLY A N 1
ATOM 728 C CA . GLY A 1 99 ? -3.377 19.398 -4.413 1.00 68.06 99 GLY A CA 1
ATOM 729 C C . GLY A 1 99 ? -4.478 18.343 -4.267 1.00 68.06 99 GLY A C 1
ATOM 730 O O . GLY A 1 99 ? -5.562 18.526 -4.814 1.00 68.06 99 GLY A O 1
ATOM 731 N N . VAL A 1 100 ? -4.242 17.274 -3.507 1.00 72.69 100 VAL A N 1
ATOM 732 C CA . VAL A 1 100 ? -5.234 16.211 -3.304 1.00 72.69 100 VAL A CA 1
ATOM 733 C C . VAL A 1 100 ? -6.010 16.416 -2.005 1.00 72.69 100 VAL A C 1
ATOM 735 O O . VAL A 1 100 ? -5.421 16.562 -0.933 1.00 72.69 100 VAL A O 1
ATOM 738 N N . VAL A 1 101 ? -7.342 16.404 -2.096 1.00 78.00 101 VAL A N 1
ATOM 739 C CA . VAL A 1 101 ? -8.238 16.363 -0.933 1.00 78.00 101 VAL A CA 1
ATOM 740 C C . VAL A 1 101 ? -8.594 14.907 -0.656 1.00 78.00 101 VAL A C 1
ATOM 742 O O . VAL A 1 101 ? -9.157 14.238 -1.521 1.00 78.00 101 VAL A O 1
ATOM 745 N N . TYR A 1 102 ? -8.277 14.428 0.546 1.00 79.62 102 TYR A N 1
ATOM 746 C CA . TYR A 1 102 ? -8.649 13.091 1.008 1.00 79.62 102 TYR A CA 1
ATOM 747 C C . TYR A 1 102 ? -10.117 13.074 1.456 1.00 79.62 102 TYR A C 1
ATOM 749 O O . TYR A 1 102 ? -10.455 13.790 2.405 1.00 79.62 102 TYR A O 1
ATOM 757 N N . PRO A 1 103 ? -10.996 12.284 0.816 1.00 79.06 103 PRO A N 1
ATOM 758 C CA . PRO A 1 103 ? -12.384 12.172 1.222 1.00 79.06 103 PRO A CA 1
ATOM 759 C C . PRO A 1 103 ? -12.456 11.502 2.593 1.00 79.06 103 PRO A C 1
ATOM 761 O O . PRO A 1 103 ? -11.793 10.493 2.846 1.00 79.06 103 PRO A O 1
ATOM 764 N N . SER A 1 104 ? -13.265 12.050 3.498 1.00 78.62 104 SER A N 1
ATOM 765 C CA . SER A 1 104 ? -13.422 11.494 4.848 1.00 78.62 104 SER A CA 1
ATOM 766 C C . SER A 1 104 ? -14.136 10.138 4.865 1.00 78.62 104 SER A C 1
ATOM 768 O O . SER A 1 104 ? -14.093 9.445 5.878 1.00 78.62 104 SER A O 1
ATOM 770 N N . ASP A 1 105 ? -14.778 9.758 3.761 1.00 78.62 105 ASP A N 1
ATOM 771 C CA . ASP A 1 105 ? -15.445 8.471 3.561 1.00 78.62 105 ASP A CA 1
ATOM 772 C C . ASP A 1 105 ? -14.534 7.401 2.925 1.00 78.62 105 ASP A C 1
ATOM 774 O O . ASP A 1 105 ? -14.973 6.270 2.720 1.00 78.62 105 ASP A O 1
ATOM 778 N N . GLY A 1 106 ? -13.272 7.733 2.620 1.00 69.88 106 GLY A N 1
ATOM 779 C CA . GLY A 1 106 ? -12.337 6.812 1.969 1.00 69.88 106 GLY A CA 1
ATOM 780 C C . GLY A 1 106 ? -12.699 6.487 0.515 1.00 69.88 106 GLY A C 1
ATOM 781 O O . GLY A 1 106 ? -12.268 5.455 -0.009 1.00 69.88 106 GLY A O 1
ATOM 782 N N . SER A 1 107 ? -13.506 7.330 -0.135 1.00 75.12 107 SER A N 1
ATOM 783 C CA . SER A 1 107 ? -13.728 7.270 -1.579 1.00 75.12 107 SER A CA 1
ATOM 784 C C . SER A 1 107 ? -12.494 7.737 -2.363 1.00 75.12 107 SER A C 1
ATOM 786 O O . SER A 1 107 ? -11.545 8.300 -1.816 1.00 75.12 107 SER A O 1
ATOM 788 N N . THR A 1 108 ? -12.480 7.435 -3.661 1.00 74.81 108 THR A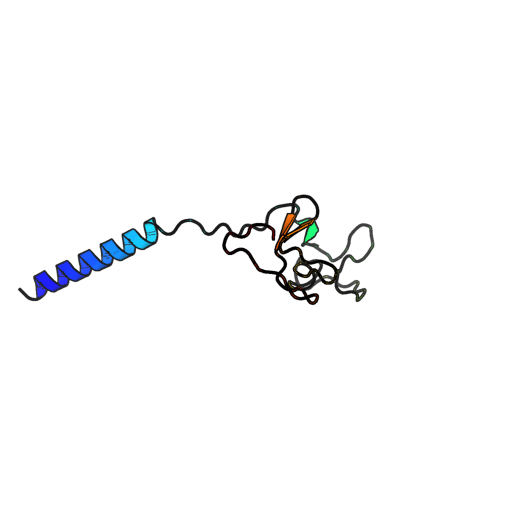 N 1
ATOM 789 C CA . THR A 1 108 ? -11.485 7.966 -4.602 1.00 74.81 108 THR A CA 1
ATOM 790 C C . THR A 1 108 ? -11.763 9.447 -4.860 1.00 74.81 108 THR A C 1
ATOM 792 O O . THR A 1 108 ? -12.920 9.800 -5.097 1.00 74.81 108 THR A O 1
ATOM 795 N N . SER A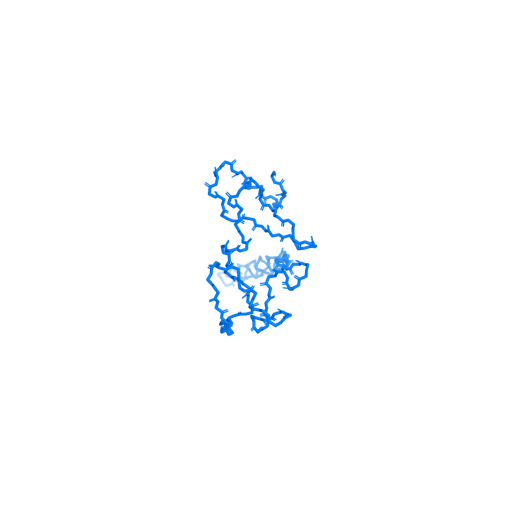 1 109 ? -10.720 10.279 -4.854 1.00 68.00 109 SER A N 1
ATOM 796 C CA . SER A 1 109 ? -10.775 11.696 -5.260 1.00 68.00 109 SER A CA 1
ATOM 797 C C . SER A 1 109 ? -10.632 11.878 -6.760 1.00 68.00 109 SER A C 1
ATOM 799 O O . SER A 1 109 ? -9.908 11.057 -7.368 1.00 68.00 109 SER A O 1
#

Sequence (109 aa):
MKNRDRKISVIFAAIATLTAVLLAGPAWSAVTGDCVNCHTMHNSQDGSAIEFNNQLNEEPNARLLKTDCVGCHSNPAGSETILMLGDSRIPIVYNPGGGVVYPSDGSTS

Foldseek 3Di:
DVVVVVVVVVVVVVVVVVVVVVPPDDPPPDFDDDPVVFFAPFCDDPRAGQAQPPDGDNGGDPDRGSYDLQSQQEDAPDQKQWDDDDPTTRGHPYYPVDDHDQDPVRDID

Solvent-accessible surface area (backbone atoms only — not comparable to full-atom values): 6783 Å² total; per-residue (Å²): 110,75,71,57,56,53,50,52,53,52,50,53,51,52,51,52,52,52,50,52,58,73,66,58,69,85,83,80,83,67,89,56,55,60,62,70,80,55,35,31,93,52,29,62,55,97,92,37,59,57,54,59,71,93,54,97,53,78,61,64,53,100,49,53,42,30,46,56,73,60,61,66,20,42,31,78,90,53,70,57,41,50,48,74,59,84,76,18,75,39,59,39,80,44,52,84,63,65,91,68,70,80,50,94,83,72,56,76,91

Organism: NCBI:txid483547